Protein AF-A0A7V9J0L8-F1 (afdb_monomer_lite)

Sequence (103 aa):
MTGQASPHPMVMMTSLAPRISCVHGLGDFAPEEAEARLEAWCATGGDGIVGEWSRAELEEHVRDEHSTFTWLLEPMIRRAGFDIDDAVYSDDGVFARYVLRAV

Radius of gyration: 15.26 Å; chains: 1; bounding box: 34×38×38 Å

Structure (mmCIF, N/CA/C/O backbone):
data_AF-A0A7V9J0L8-F1
#
_entry.id   AF-A0A7V9J0L8-F1
#
loop_
_atom_site.group_PDB
_atom_site.id
_atom_site.type_symbol
_atom_site.label_atom_id
_atom_site.label_alt_id
_atom_site.label_comp_id
_atom_site.label_asym_id
_atom_site.label_entity_id
_atom_site.label_seq_id
_atom_site.pdbx_PDB_ins_code
_atom_site.Cartn_x
_atom_site.Cartn_y
_atom_site.Cartn_z
_atom_site.occupancy
_atom_site.B_iso_or_equiv
_atom_site.auth_seq_id
_atom_site.auth_comp_id
_atom_site.auth_asym_id
_atom_site.auth_atom_id
_atom_site.pdbx_PDB_model_num
ATOM 1 N N . MET A 1 1 ? 2.268 29.769 -16.333 1.00 32.91 1 MET A N 1
ATOM 2 C CA . MET A 1 1 ? 1.469 28.612 -16.779 1.00 32.91 1 MET A CA 1
ATOM 3 C C . MET A 1 1 ? 1.200 27.780 -15.547 1.00 32.91 1 MET A C 1
ATOM 5 O O . MET A 1 1 ? 2.124 27.208 -14.993 1.00 32.91 1 MET A O 1
ATOM 9 N N . THR A 1 2 ? -0.015 27.881 -15.026 1.00 35.31 2 THR A N 1
ATOM 10 C CA . THR A 1 2 ? -0.480 27.182 -13.826 1.00 35.31 2 THR A CA 1
ATOM 11 C C . THR A 1 2 ? -0.611 25.698 -14.150 1.00 35.31 2 THR A C 1
ATOM 13 O O . THR A 1 2 ? -1.537 25.312 -14.859 1.00 35.31 2 THR A O 1
ATOM 16 N N . GLY A 1 3 ? 0.349 24.891 -13.694 1.00 30.56 3 GLY A N 1
ATOM 17 C CA . GLY A 1 3 ? 0.267 23.435 -13.757 1.00 30.56 3 GLY A CA 1
ATOM 18 C C . GLY A 1 3 ? -0.862 22.971 -12.847 1.00 30.56 3 GLY A C 1
ATOM 19 O O . GLY A 1 3 ? -0.816 23.167 -11.636 1.00 30.56 3 GLY A O 1
ATOM 20 N N . GLN A 1 4 ? -1.917 22.446 -13.454 1.00 29.94 4 GLN A N 1
ATOM 21 C CA . GLN A 1 4 ? -3.043 21.850 -12.760 1.00 29.94 4 GLN A CA 1
ATOM 22 C C . GLN A 1 4 ? -2.554 20.532 -12.156 1.00 29.94 4 GLN A C 1
ATOM 24 O O . GLN A 1 4 ? -2.256 19.596 -12.893 1.00 29.94 4 GLN A O 1
ATOM 29 N N . ALA A 1 5 ? -2.421 20.484 -10.828 1.00 33.59 5 ALA A N 1
ATOM 30 C CA . ALA A 1 5 ? -2.169 19.245 -10.106 1.00 33.59 5 ALA A CA 1
ATOM 31 C C . ALA A 1 5 ? -3.328 18.288 -10.405 1.00 33.59 5 ALA A C 1
ATOM 33 O O . ALA A 1 5 ? -4.480 18.542 -10.046 1.00 33.59 5 ALA A O 1
ATOM 34 N N . SER A 1 6 ? -3.028 17.239 -11.157 1.00 33.38 6 SER A N 1
ATOM 35 C CA . SER A 1 6 ? -3.976 16.185 -11.473 1.00 33.38 6 SER A CA 1
ATOM 36 C C . SER A 1 6 ? -4.210 15.350 -10.199 1.00 33.38 6 SER A C 1
ATOM 38 O O . SER A 1 6 ? -3.253 15.092 -9.464 1.00 33.38 6 SER A O 1
ATOM 40 N N . PRO A 1 7 ? -5.464 14.996 -9.853 1.00 39.88 7 PRO A N 1
ATOM 41 C CA . PRO A 1 7 ? -5.791 14.339 -8.592 1.00 39.88 7 PRO A CA 1
ATOM 42 C C . PRO A 1 7 ? -5.409 12.857 -8.687 1.00 39.88 7 PRO A C 1
ATOM 44 O O . PRO A 1 7 ? -6.231 11.999 -8.994 1.00 39.88 7 PRO A O 1
ATOM 47 N N . HIS A 1 8 ? -4.132 12.564 -8.480 1.00 45.12 8 HIS A N 1
ATOM 48 C CA . HIS A 1 8 ? -3.593 11.207 -8.412 1.00 45.12 8 HIS A CA 1
ATOM 49 C C . HIS A 1 8 ? -3.678 10.691 -6.963 1.00 45.12 8 HIS A C 1
ATOM 51 O O . HIS A 1 8 ? -3.787 11.522 -6.059 1.00 45.12 8 HIS A O 1
ATOM 57 N N . PRO A 1 9 ? -3.742 9.364 -6.715 1.00 45.12 9 PRO A N 1
ATOM 58 C CA . PRO A 1 9 ? -4.237 8.777 -5.466 1.00 45.12 9 PRO A CA 1
ATOM 59 C C . PRO A 1 9 ? -3.221 8.915 -4.325 1.00 45.12 9 PRO A C 1
ATOM 61 O O . PRO A 1 9 ? -2.623 7.961 -3.852 1.00 45.12 9 PRO A O 1
ATOM 64 N N . MET A 1 10 ? -3.053 10.145 -3.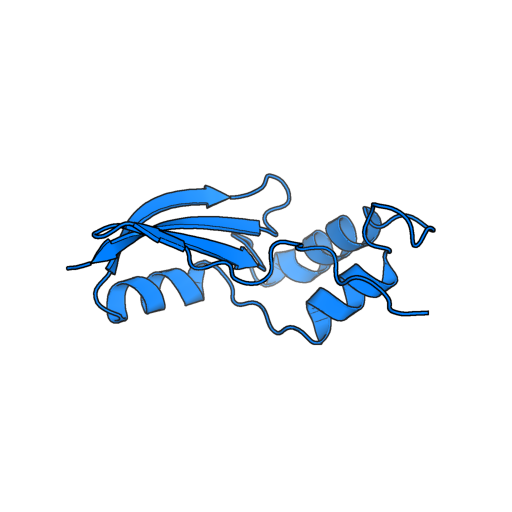879 1.00 46.00 10 MET A N 1
ATOM 65 C CA . MET A 1 10 ? -2.360 10.562 -2.680 1.00 46.00 10 MET A CA 1
ATOM 66 C C . MET A 1 10 ? -3.350 10.420 -1.527 1.00 46.00 10 MET A C 1
ATOM 68 O O . MET A 1 10 ? -4.394 11.065 -1.572 1.00 46.00 10 MET A O 1
ATOM 72 N N . VAL A 1 11 ? -3.058 9.534 -0.564 1.00 47.44 11 VAL A N 1
ATOM 73 C CA . VAL A 1 11 ? -3.800 9.254 0.690 1.00 47.44 11 VAL A CA 1
ATOM 74 C C . VAL A 1 11 ? -5.206 9.879 0.727 1.00 47.44 11 VAL A C 1
ATOM 76 O O . VAL A 1 11 ? -5.475 10.862 1.419 1.00 47.44 11 VAL A O 1
ATOM 79 N N . MET A 1 12 ? -6.129 9.329 -0.064 1.00 46.16 12 MET A N 1
ATOM 80 C CA . MET A 1 12 ? -7.507 9.821 -0.120 1.00 46.16 12 MET A CA 1
ATOM 81 C C . MET A 1 12 ? -8.319 9.101 0.952 1.00 46.16 12 MET A C 1
ATOM 83 O O . MET A 1 12 ? -8.855 8.019 0.717 1.00 46.16 12 MET A O 1
ATOM 87 N N . MET A 1 13 ? -8.420 9.704 2.136 1.00 49.06 13 MET A N 1
ATOM 88 C CA . MET A 1 13 ? -9.381 9.275 3.150 1.00 49.06 13 MET A CA 1
ATOM 89 C C . MET A 1 13 ? -10.757 9.855 2.824 1.00 49.06 13 MET A C 1
ATOM 91 O O . MET A 1 13 ? -11.031 11.022 3.096 1.00 49.06 13 MET A O 1
ATOM 95 N N . THR A 1 14 ? -11.642 9.040 2.248 1.00 49.59 14 THR A N 1
ATOM 96 C CA . THR A 1 14 ? -13.044 9.442 2.048 1.00 49.59 14 THR A CA 1
ATOM 97 C C . THR A 1 14 ? -13.897 8.867 3.175 1.00 49.59 14 THR A C 1
ATOM 99 O O . THR A 1 14 ? -13.958 7.649 3.353 1.00 49.59 14 THR A O 1
ATOM 102 N N . SER A 1 15 ? -14.535 9.748 3.950 1.00 42.44 15 SER A N 1
ATOM 103 C CA . SER A 1 15 ? -15.427 9.383 5.055 1.00 42.44 15 SER A CA 1
ATOM 104 C C . SER A 1 15 ? -16.861 9.203 4.556 1.00 42.44 15 SER A C 1
ATOM 106 O O . SER A 1 15 ? -17.476 10.141 4.051 1.00 42.44 15 SER A O 1
ATOM 108 N N . LEU A 1 16 ? -17.404 8.002 4.734 1.00 54.34 16 LEU A N 1
ATOM 109 C CA . LEU A 1 16 ? -18.828 7.693 4.632 1.00 54.34 16 LEU A CA 1
ATOM 110 C C . LEU A 1 16 ? -19.198 6.972 5.923 1.00 54.34 16 LEU A C 1
ATOM 112 O O . LEU A 1 16 ? -19.124 5.749 5.975 1.00 54.34 16 LEU A O 1
ATOM 116 N N . ALA A 1 17 ? -19.522 7.708 6.989 1.00 45.28 17 ALA A N 1
ATOM 117 C CA . ALA A 1 17 ? -19.799 7.124 8.305 1.00 45.28 17 ALA A CA 1
ATOM 118 C C . ALA A 1 17 ? -20.700 5.866 8.204 1.00 45.28 17 ALA A C 1
ATOM 120 O O . ALA A 1 17 ? -21.761 5.945 7.579 1.00 45.28 17 ALA A O 1
ATOM 121 N N . PRO A 1 18 ? -20.310 4.707 8.785 1.00 55.28 18 PRO A N 1
ATOM 122 C CA . PRO A 1 18 ? -19.173 4.454 9.687 1.00 55.28 18 PRO A CA 1
ATOM 123 C C . PRO A 1 18 ? -17.889 3.934 8.996 1.00 55.28 18 PRO A C 1
ATOM 125 O O . PRO A 1 18 ? -17.049 3.325 9.657 1.00 55.28 18 PRO A O 1
ATOM 128 N N . ARG A 1 19 ? -17.750 4.108 7.676 1.00 59.16 19 ARG A N 1
ATOM 129 C CA . ARG A 1 19 ? -16.689 3.520 6.848 1.00 59.16 19 ARG A CA 1
ATOM 130 C C . ARG A 1 19 ? -15.690 4.570 6.353 1.00 59.16 19 ARG A C 1
ATOM 132 O O . ARG A 1 19 ? -16.084 5.628 5.862 1.00 59.16 19 ARG A O 1
ATOM 139 N N . ILE A 1 20 ? -14.399 4.256 6.440 1.00 66.00 20 ILE A N 1
ATOM 140 C CA . ILE A 1 20 ? -13.319 5.041 5.822 1.00 66.00 20 ILE A CA 1
ATOM 141 C C . ILE A 1 20 ? -12.697 4.195 4.713 1.00 66.00 20 ILE A C 1
ATOM 143 O O . ILE A 1 20 ? -12.327 3.048 4.954 1.00 66.00 20 ILE A O 1
ATOM 147 N N . SER A 1 21 ? -12.578 4.759 3.510 1.00 47.56 21 SER A N 1
ATOM 148 C CA . SER A 1 21 ? -11.751 4.181 2.445 1.00 47.56 21 SER A CA 1
ATOM 149 C C . SER A 1 21 ? -10.371 4.829 2.484 1.00 47.56 21 SER A C 1
ATOM 151 O O . SER A 1 21 ? -10.297 6.055 2.492 1.00 47.56 21 SER A O 1
ATOM 153 N N . CYS A 1 22 ? -9.305 4.028 2.498 1.00 49.38 22 CYS A N 1
ATOM 154 C CA . CYS A 1 22 ? -7.916 4.498 2.444 1.00 49.38 22 CYS A CA 1
ATOM 155 C C . CYS A 1 22 ? -7.186 3.821 1.279 1.00 49.38 22 CYS A C 1
ATOM 157 O O . CYS A 1 22 ? -7.374 2.623 1.074 1.00 49.38 22 CYS A O 1
ATOM 159 N N . VAL A 1 23 ? -6.367 4.571 0.538 1.00 49.44 23 VAL A N 1
ATOM 160 C CA . VAL A 1 23 ? -5.418 4.051 -0.460 1.00 49.44 23 VAL A CA 1
ATOM 161 C C . VAL A 1 23 ? -4.021 4.383 0.049 1.00 49.44 23 VAL A C 1
ATOM 163 O O . VAL A 1 23 ? -3.743 5.554 0.303 1.00 49.44 23 VAL A O 1
ATOM 166 N N . HIS A 1 24 ? -3.182 3.371 0.259 1.00 57.94 24 HIS A N 1
ATOM 167 C CA . HIS A 1 24 ? -1.864 3.532 0.877 1.00 57.94 24 HIS A CA 1
ATOM 168 C C . HIS A 1 24 ? -0.804 2.633 0.213 1.00 57.94 24 HIS A C 1
ATOM 170 O O . HIS A 1 24 ? -1.118 1.508 -0.181 1.00 57.94 24 HIS A O 1
ATOM 176 N N . GLY A 1 25 ? 0.419 3.163 0.068 1.00 53.44 25 GLY A N 1
ATOM 177 C CA . GLY A 1 25 ? 1.538 2.601 -0.701 1.00 53.44 25 GLY A CA 1
ATOM 178 C C . GLY A 1 25 ? 2.554 1.755 0.087 1.00 53.44 25 GLY A C 1
ATOM 179 O O . GLY A 1 25 ? 2.662 1.865 1.306 1.00 53.44 25 GLY A O 1
ATOM 180 N N . LEU A 1 26 ? 3.317 0.958 -0.671 1.00 54.66 26 LEU A N 1
ATOM 181 C CA . LEU A 1 26 ? 4.170 -0.196 -0.331 1.00 54.66 26 LEU A CA 1
ATOM 182 C C . LEU A 1 26 ? 3.375 -1.356 0.290 1.00 54.66 26 LEU A C 1
ATOM 184 O O . LEU A 1 26 ? 3.060 -1.379 1.478 1.00 54.66 26 LEU A O 1
ATOM 188 N N . GLY A 1 27 ? 2.987 -2.304 -0.561 1.00 57.28 27 GLY A N 1
ATOM 189 C CA . GLY A 1 27 ? 2.065 -3.386 -0.233 1.00 57.28 27 GLY A CA 1
ATOM 190 C C . GLY A 1 27 ? 2.711 -4.605 0.431 1.00 57.28 27 GLY A C 1
ATOM 191 O O . GLY A 1 27 ? 3.707 -4.510 1.148 1.00 57.28 27 GLY A O 1
ATOM 192 N N . ASP A 1 28 ? 2.057 -5.752 0.251 1.00 67.44 28 ASP A N 1
ATOM 193 C CA . ASP A 1 28 ? 2.336 -7.009 0.950 1.00 67.44 28 ASP A CA 1
ATOM 194 C C . ASP A 1 28 ? 3.527 -7.747 0.322 1.00 67.44 28 ASP A C 1
ATOM 196 O O . ASP A 1 28 ? 3.388 -8.659 -0.499 1.00 67.44 28 ASP A O 1
ATOM 200 N N . PHE A 1 29 ? 4.729 -7.290 0.653 1.00 71.31 29 PHE A N 1
ATOM 201 C CA . PHE A 1 29 ? 5.963 -7.996 0.336 1.00 71.31 29 PHE A CA 1
ATOM 202 C C . PHE A 1 29 ? 6.957 -7.919 1.486 1.00 71.31 29 PHE A C 1
ATOM 204 O O . PHE A 1 29 ? 6.970 -6.973 2.282 1.00 71.31 29 PHE A O 1
ATOM 211 N N . ALA A 1 30 ? 7.784 -8.957 1.585 1.00 77.44 30 ALA A N 1
ATOM 212 C CA . ALA A 1 30 ? 8.797 -9.047 2.622 1.00 77.44 30 ALA A CA 1
ATOM 213 C C . ALA A 1 30 ? 9.940 -8.047 2.348 1.00 77.44 30 ALA A C 1
ATOM 215 O O . ALA A 1 30 ? 10.193 -7.715 1.185 1.00 77.44 30 ALA A O 1
ATOM 216 N N . PRO A 1 31 ? 10.660 -7.562 3.379 1.00 79.62 31 PRO A N 1
ATOM 217 C CA . PRO A 1 31 ? 11.775 -6.630 3.194 1.00 79.62 31 PRO A CA 1
ATOM 218 C C . PRO A 1 31 ? 12.833 -7.118 2.195 1.00 79.62 31 PRO A C 1
ATOM 220 O O . PRO A 1 31 ? 13.429 -6.313 1.487 1.00 79.62 31 PRO A O 1
ATOM 223 N N . GLU A 1 32 ? 13.040 -8.432 2.104 1.00 82.31 32 GLU A N 1
ATOM 224 C CA . GLU A 1 32 ? 13.988 -9.061 1.182 1.00 82.31 32 GLU A CA 1
ATOM 225 C C . GLU A 1 32 ? 13.548 -8.963 -0.289 1.00 82.31 32 GLU A C 1
ATOM 227 O O . GLU A 1 32 ? 14.377 -9.043 -1.191 1.00 82.31 32 GLU A O 1
ATOM 232 N N . GLU A 1 33 ? 12.252 -8.777 -0.544 1.00 79.50 33 GLU A N 1
ATOM 233 C CA . GLU A 1 33 ? 11.670 -8.647 -1.884 1.00 79.50 33 GLU A CA 1
ATOM 234 C C . GLU A 1 33 ? 11.573 -7.186 -2.340 1.00 79.50 33 GLU A C 1
ATOM 236 O O . GLU A 1 33 ? 11.305 -6.922 -3.515 1.00 79.50 33 GLU A O 1
ATOM 241 N N . ALA A 1 34 ? 11.792 -6.239 -1.421 1.00 80.88 34 ALA A N 1
ATOM 242 C CA . ALA A 1 34 ? 11.528 -4.825 -1.639 1.00 80.88 34 ALA A CA 1
ATOM 243 C C . ALA A 1 34 ? 12.296 -4.264 -2.834 1.00 80.88 34 ALA A C 1
ATOM 245 O O . ALA A 1 34 ? 11.696 -3.634 -3.696 1.00 80.88 34 ALA A O 1
ATOM 246 N N . GLU A 1 35 ? 13.597 -4.537 -2.930 1.00 83.06 35 GLU A N 1
ATOM 247 C CA . GLU A 1 35 ? 14.427 -4.046 -4.034 1.00 83.06 35 GLU A CA 1
ATOM 248 C C . GLU A 1 35 ? 13.895 -4.520 -5.394 1.00 83.06 35 GLU A C 1
ATOM 250 O O . GLU A 1 35 ? 13.685 -3.714 -6.297 1.00 83.06 35 GLU A O 1
ATOM 255 N N . ALA A 1 36 ? 13.594 -5.815 -5.520 1.00 83.56 36 ALA A N 1
ATOM 256 C CA . ALA A 1 36 ? 13.119 -6.396 -6.770 1.00 83.56 36 ALA A CA 1
ATOM 257 C C . ALA A 1 36 ? 11.729 -5.875 -7.172 1.00 83.56 36 ALA A C 1
ATOM 259 O O . A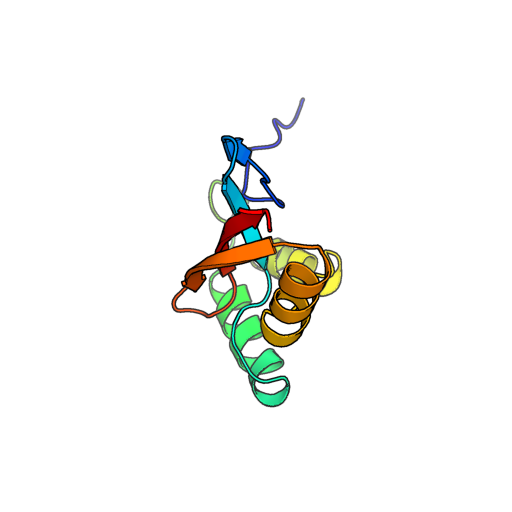LA A 1 36 ? 11.493 -5.597 -8.348 1.00 83.56 36 ALA A O 1
ATOM 260 N N . ARG A 1 37 ? 10.807 -5.735 -6.210 1.00 80.25 37 ARG A N 1
ATOM 261 C CA . ARG A 1 37 ? 9.438 -5.258 -6.470 1.00 80.25 37 ARG A CA 1
ATOM 262 C C . ARG A 1 37 ? 9.413 -3.772 -6.808 1.00 80.25 37 ARG A C 1
ATOM 264 O O . ARG A 1 37 ? 8.725 -3.374 -7.743 1.00 80.25 37 ARG A O 1
ATOM 271 N N . LEU A 1 38 ? 10.192 -2.970 -6.085 1.00 82.31 38 LEU A N 1
ATOM 272 C CA . LEU A 1 38 ? 10.310 -1.536 -6.331 1.00 82.31 38 LEU A CA 1
ATOM 273 C C . LEU A 1 38 ? 10.968 -1.257 -7.678 1.00 82.31 38 LEU A C 1
ATOM 275 O O . LEU A 1 38 ? 10.483 -0.410 -8.418 1.00 82.31 38 LEU A O 1
ATOM 279 N N . GLU A 1 39 ? 12.011 -2.004 -8.040 1.00 86.44 39 GLU A N 1
ATOM 280 C CA . GLU A 1 39 ? 12.624 -1.884 -9.363 1.00 86.44 39 GLU A CA 1
ATOM 281 C C . GLU A 1 39 ? 11.639 -2.261 -10.476 1.00 86.44 39 GLU A C 1
ATOM 283 O O . GLU A 1 39 ? 11.498 -1.522 -11.450 1.00 86.44 39 GLU A O 1
ATOM 288 N N . ALA A 1 40 ? 10.910 -3.373 -10.319 1.00 84.25 40 ALA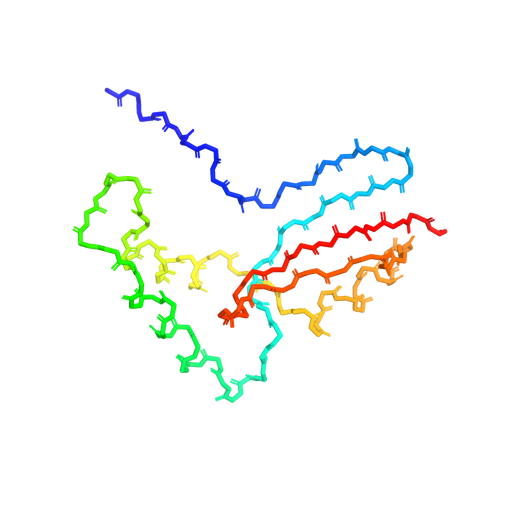 A N 1
ATOM 289 C CA . ALA A 1 40 ? 9.896 -3.790 -11.285 1.00 84.25 40 ALA A CA 1
ATOM 290 C C . ALA A 1 40 ? 8.798 -2.731 -11.457 1.00 84.25 40 ALA A C 1
ATOM 292 O O . ALA A 1 40 ? 8.360 -2.481 -12.578 1.00 84.25 40 ALA A O 1
ATOM 293 N N . TRP A 1 41 ? 8.395 -2.078 -10.365 1.00 79.88 41 TRP A N 1
ATOM 294 C CA . TRP A 1 41 ? 7.431 -0.985 -10.390 1.00 79.88 41 TRP A CA 1
ATOM 295 C C . TRP A 1 41 ? 7.989 0.269 -11.068 1.00 79.88 41 TRP A C 1
ATOM 297 O O . TRP A 1 41 ? 7.372 0.774 -12.004 1.00 79.88 41 TRP A O 1
ATOM 307 N N . CYS A 1 42 ? 9.186 0.730 -10.694 1.00 82.81 42 CYS A N 1
ATOM 308 C CA . CYS A 1 42 ? 9.848 1.874 -11.328 1.00 82.81 42 CYS A CA 1
ATOM 309 C C . CYS A 1 42 ? 10.061 1.656 -12.836 1.00 82.81 42 CYS A C 1
ATOM 311 O O . CYS A 1 42 ? 9.970 2.601 -13.619 1.00 82.81 42 CYS A O 1
ATOM 313 N N . ALA A 1 43 ? 10.289 0.412 -13.267 1.00 85.06 43 ALA A N 1
ATOM 314 C CA . ALA A 1 43 ? 10.408 0.041 -14.676 1.00 85.06 43 ALA A CA 1
ATOM 315 C C . ALA A 1 43 ? 9.091 0.135 -15.471 1.00 85.06 43 ALA A C 1
ATOM 317 O O . ALA A 1 43 ? 9.137 0.133 -16.700 1.00 85.06 43 ALA A O 1
ATOM 318 N N . THR A 1 44 ? 7.932 0.238 -14.806 1.00 79.94 44 THR A N 1
ATOM 319 C CA . THR A 1 44 ? 6.649 0.532 -15.472 1.00 79.94 44 THR A CA 1
ATOM 320 C C . THR A 1 44 ? 6.500 2.004 -15.850 1.00 79.94 44 THR A C 1
ATOM 322 O O . THR A 1 44 ? 5.645 2.337 -16.668 1.00 79.94 44 THR A O 1
ATOM 325 N N . GLY A 1 45 ? 7.330 2.881 -15.276 1.00 73.94 45 GLY A N 1
ATOM 326 C CA . GLY A 1 45 ? 7.305 4.303 -15.578 1.00 73.94 45 GLY A CA 1
ATOM 327 C C . GLY A 1 45 ? 7.762 4.570 -17.008 1.00 73.94 45 GLY A C 1
ATOM 328 O O . GLY A 1 45 ? 8.838 4.134 -17.416 1.00 73.94 45 GLY A O 1
ATOM 329 N N . GLY A 1 46 ? 6.942 5.292 -17.769 1.00 68.06 46 GLY A N 1
ATOM 330 C CA . GLY A 1 46 ? 7.252 5.657 -19.150 1.00 68.06 46 GLY A CA 1
ATOM 331 C C . GLY A 1 46 ? 8.311 6.763 -19.258 1.00 68.06 46 GLY A C 1
ATOM 332 O O . GLY A 1 46 ? 8.687 7.404 -18.277 1.00 68.06 46 GLY A O 1
ATOM 333 N N . ASP A 1 47 ? 8.756 7.045 -20.485 1.00 59.62 47 ASP A N 1
ATOM 334 C CA . ASP A 1 47 ? 9.735 8.109 -20.779 1.00 59.62 47 ASP A CA 1
ATOM 335 C C . ASP A 1 47 ? 9.108 9.526 -20.854 1.00 59.62 47 ASP A C 1
ATOM 337 O O . ASP A 1 47 ? 9.795 10.503 -21.164 1.00 59.62 47 ASP A O 1
ATOM 341 N N . GLY A 1 48 ? 7.791 9.662 -20.646 1.00 53.16 48 GLY A N 1
ATOM 342 C CA . GLY A 1 48 ? 7.026 10.885 -20.925 1.00 53.16 48 GLY A CA 1
ATOM 343 C C . GLY A 1 48 ? 6.298 11.476 -19.714 1.00 53.16 48 GLY A C 1
ATOM 344 O O . GLY A 1 48 ? 5.903 10.760 -18.810 1.00 53.16 48 GLY A O 1
ATOM 345 N N . ILE A 1 49 ? 6.066 12.797 -19.744 1.00 49.81 49 ILE A N 1
ATOM 346 C CA . ILE A 1 49 ? 5.405 13.594 -18.681 1.00 49.81 49 ILE A CA 1
ATOM 347 C C . ILE A 1 49 ? 3.863 13.639 -18.853 1.00 49.81 49 ILE A C 1
ATOM 349 O O . ILE A 1 49 ? 3.149 14.301 -18.103 1.00 49.81 49 ILE A O 1
ATOM 353 N N . VAL A 1 50 ? 3.298 12.975 -19.872 1.00 38.97 50 VAL A N 1
ATOM 354 C CA . VAL A 1 50 ? 1.866 13.106 -20.205 1.00 38.97 50 VAL A CA 1
ATOM 355 C C . VAL A 1 50 ? 1.110 11.808 -19.936 1.00 38.97 50 VAL A C 1
ATOM 357 O O . VAL A 1 50 ? 1.074 10.920 -20.779 1.00 38.97 50 VAL A O 1
ATOM 360 N N . GLY A 1 51 ? 0.436 11.754 -18.785 1.00 52.25 51 GLY A N 1
ATOM 361 C CA . GLY A 1 51 ? -0.623 10.786 -18.464 1.00 52.25 51 GLY A CA 1
ATOM 362 C C . GLY A 1 51 ? -0.191 9.538 -17.687 1.00 52.25 51 GLY A C 1
ATOM 363 O O . GLY A 1 51 ?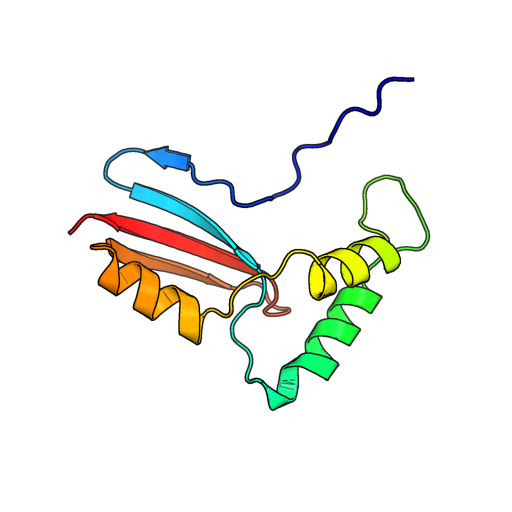 -1.028 8.952 -17.006 1.00 52.25 51 GLY A O 1
ATOM 364 N N . GLU A 1 52 ? 1.091 9.183 -17.723 1.00 64.25 52 GLU A N 1
ATOM 365 C CA . GLU A 1 52 ? 1.697 8.074 -16.976 1.00 64.25 52 GLU A CA 1
ATOM 366 C C . GLU A 1 52 ? 2.869 8.627 -16.151 1.00 64.25 52 GLU A C 1
ATOM 368 O O . GLU A 1 52 ? 3.509 9.590 -16.574 1.00 64.25 52 GLU A O 1
ATOM 373 N N . TRP A 1 53 ? 3.109 8.080 -14.954 1.00 67.19 53 TRP A N 1
ATOM 374 C CA . TRP A 1 53 ? 4.238 8.497 -14.115 1.00 67.19 53 TRP A CA 1
ATOM 375 C C . TRP A 1 53 ? 5.537 8.136 -14.833 1.00 67.19 53 TRP A C 1
ATOM 377 O O . TRP A 1 53 ? 5.689 7.012 -15.318 1.00 67.19 53 TRP A O 1
ATOM 387 N N . SER A 1 54 ? 6.484 9.064 -14.887 1.00 82.19 54 SER A N 1
ATOM 388 C CA . SER A 1 54 ? 7.829 8.746 -15.345 1.00 82.19 54 SER A CA 1
ATOM 389 C C . SER A 1 54 ? 8.544 7.869 -14.322 1.00 82.19 54 SER A C 1
ATOM 391 O O . SER A 1 54 ? 8.272 7.940 -13.121 1.00 82.19 54 SER A O 1
ATOM 393 N N . ARG A 1 55 ? 9.524 7.076 -14.767 1.00 83.88 55 ARG A N 1
ATOM 394 C CA . ARG A 1 55 ? 10.375 6.306 -13.843 1.00 83.88 55 ARG A CA 1
ATOM 395 C C . ARG A 1 55 ? 10.974 7.186 -12.737 1.00 83.88 55 ARG A C 1
ATOM 397 O O . ARG A 1 55 ? 11.037 6.760 -11.590 1.00 83.88 55 ARG A O 1
ATOM 404 N N . ALA A 1 56 ? 11.390 8.407 -13.073 1.00 81.38 56 ALA A N 1
ATOM 405 C CA . ALA A 1 56 ? 11.971 9.343 -12.113 1.00 81.38 56 ALA A CA 1
ATOM 406 C C . ALA A 1 56 ? 10.974 9.753 -11.017 1.00 81.38 56 ALA A C 1
ATOM 408 O O . ALA A 1 56 ? 11.351 9.808 -9.850 1.00 81.38 56 ALA A O 1
ATOM 409 N N . GLU A 1 57 ? 9.709 9.984 -11.375 1.00 80.69 57 GLU A N 1
ATOM 410 C CA . GLU A 1 57 ? 8.642 10.292 -10.413 1.00 80.69 57 GLU A CA 1
ATOM 411 C C . GLU A 1 57 ? 8.305 9.076 -9.538 1.00 80.69 57 GLU A C 1
ATOM 413 O O . GLU A 1 57 ? 8.058 9.229 -8.345 1.00 80.69 57 GLU A O 1
ATOM 418 N N . LEU A 1 58 ? 8.351 7.855 -10.088 1.00 79.38 58 LEU A N 1
ATOM 419 C CA . LEU A 1 58 ? 8.188 6.628 -9.297 1.00 79.38 58 LEU A CA 1
ATOM 420 C C . LEU A 1 58 ? 9.346 6.440 -8.302 1.00 79.38 58 LEU A C 1
ATOM 422 O O . LEU A 1 58 ? 9.118 6.133 -7.134 1.00 79.38 58 LEU A O 1
ATOM 426 N N . GLU A 1 59 ? 10.590 6.676 -8.727 1.00 82.94 59 GLU A N 1
ATOM 427 C CA . GLU A 1 59 ? 11.767 6.611 -7.852 1.00 82.94 59 GLU A CA 1
ATOM 428 C C . GLU A 1 59 ? 11.748 7.688 -6.753 1.00 82.94 59 GLU A C 1
ATOM 430 O O . GLU A 1 59 ? 12.132 7.404 -5.616 1.00 82.94 59 GLU A O 1
ATOM 435 N N . GLU A 1 60 ? 11.308 8.910 -7.075 1.00 81.31 60 GLU A N 1
ATOM 436 C CA . GLU A 1 60 ? 11.060 9.981 -6.098 1.00 81.31 60 GLU A CA 1
ATOM 437 C C . GLU A 1 60 ? 9.998 9.547 -5.083 1.00 81.31 60 GLU A C 1
ATOM 439 O O . GLU A 1 60 ? 10.233 9.620 -3.878 1.00 81.31 60 GLU A O 1
ATOM 444 N N . HIS A 1 61 ? 8.887 8.974 -5.548 1.00 77.19 61 HIS A N 1
ATOM 445 C CA . HIS A 1 61 ? 7.818 8.490 -4.679 1.00 77.19 61 HIS A CA 1
ATOM 446 C C . HIS A 1 61 ? 8.301 7.432 -3.674 1.00 77.19 61 HIS A C 1
ATOM 448 O O . HIS A 1 61 ? 7.998 7.519 -2.483 1.00 77.19 61 HIS A O 1
ATOM 454 N N . VAL A 1 62 ? 9.098 6.449 -4.118 1.00 77.50 62 VAL A N 1
ATOM 455 C CA . VAL A 1 62 ? 9.681 5.437 -3.214 1.00 77.50 62 VAL A CA 1
ATOM 456 C C . VAL A 1 62 ? 10.592 6.081 -2.168 1.00 77.50 62 VAL A C 1
ATOM 458 O O . VAL A 1 62 ? 10.575 5.687 -0.999 1.00 77.50 62 VAL A O 1
ATOM 461 N N . ARG A 1 63 ? 11.430 7.033 -2.586 1.00 79.56 63 ARG A N 1
ATOM 462 C CA . ARG A 1 63 ? 12.510 7.570 -1.753 1.00 79.56 63 ARG A CA 1
ATOM 463 C C . ARG A 1 63 ? 12.018 8.608 -0.749 1.00 79.56 63 ARG A C 1
ATOM 465 O O . ARG A 1 63 ? 12.446 8.579 0.405 1.00 79.56 63 ARG A O 1
ATOM 472 N N . ASP A 1 64 ? 11.129 9.489 -1.195 1.00 72.38 64 ASP A N 1
ATOM 473 C CA . ASP A 1 64 ? 10.868 10.770 -0.540 1.00 72.38 64 ASP A CA 1
ATOM 474 C C . ASP A 1 64 ? 9.461 10.848 0.086 1.00 72.38 64 ASP A C 1
ATOM 476 O O . ASP A 1 64 ? 9.259 11.595 1.045 1.00 72.38 64 ASP A O 1
ATOM 480 N N . GLU A 1 65 ? 8.499 10.028 -0.358 1.00 68.31 65 GLU A N 1
ATOM 481 C CA . GLU A 1 65 ? 7.116 10.064 0.158 1.00 68.31 65 GLU A CA 1
ATOM 482 C C . GLU A 1 65 ? 6.832 9.061 1.297 1.00 68.31 65 GLU A C 1
ATOM 484 O O . GLU A 1 65 ? 5.705 8.974 1.779 1.00 68.31 65 GLU A O 1
ATOM 489 N N . HIS A 1 66 ? 7.857 8.347 1.782 1.00 68.06 66 HIS A N 1
ATOM 490 C CA . HIS A 1 66 ? 7.851 7.483 2.981 1.00 68.06 66 HIS A CA 1
ATOM 491 C C . HIS A 1 66 ? 6.538 6.714 3.242 1.00 68.06 66 HIS A C 1
ATOM 493 O O . HIS A 1 66 ? 6.003 6.689 4.357 1.00 68.06 66 HIS A O 1
ATOM 499 N N . SER A 1 67 ? 6.035 6.040 2.208 1.00 70.88 67 SER A N 1
ATOM 500 C CA . SER A 1 67 ? 4.900 5.129 2.330 1.00 70.88 67 SER A CA 1
ATOM 501 C C . SER A 1 67 ? 5.210 3.965 3.296 1.00 70.88 67 SER A C 1
ATOM 503 O O . SER A 1 67 ? 6.343 3.513 3.437 1.00 70.88 67 SER A O 1
ATOM 505 N N . THR A 1 68 ? 4.198 3.508 4.036 1.00 75.31 68 THR A N 1
ATOM 506 C CA . THR A 1 68 ? 4.297 2.471 5.092 1.00 75.31 68 THR A CA 1
ATOM 507 C C . THR A 1 68 ? 3.842 1.080 4.634 1.00 75.31 68 THR A C 1
ATOM 509 O O . THR A 1 68 ? 2.777 0.952 4.053 1.00 75.31 68 THR A O 1
ATOM 512 N N . PHE A 1 69 ? 4.560 0.021 5.010 1.00 81.75 69 PHE A N 1
ATOM 513 C CA . PHE A 1 69 ? 4.169 -1.356 4.684 1.00 81.75 69 PHE A CA 1
ATOM 514 C C . PHE A 1 69 ? 2.866 -1.820 5.346 1.00 81.75 69 PHE A C 1
ATOM 516 O O . PHE A 1 69 ? 2.582 -1.463 6.491 1.00 81.75 69 PHE A O 1
ATOM 523 N N . THR A 1 70 ? 2.124 -2.708 4.682 1.00 84.06 70 THR A N 1
ATOM 524 C CA . THR A 1 70 ? 0.857 -3.289 5.179 1.00 84.06 70 THR A CA 1
ATOM 525 C C . THR A 1 70 ? 1.020 -3.970 6.539 1.00 84.06 70 THR A C 1
ATOM 527 O O . THR A 1 70 ? 0.241 -3.722 7.460 1.00 84.06 70 THR A O 1
ATOM 530 N N . TRP A 1 71 ? 2.098 -4.732 6.728 1.00 84.50 71 TRP A N 1
ATOM 531 C CA . TRP A 1 71 ? 2.407 -5.416 7.986 1.00 84.50 71 TRP A CA 1
ATOM 532 C C . TRP A 1 71 ? 2.730 -4.462 9.151 1.00 84.50 71 TRP A C 1
ATOM 534 O O . TRP A 1 71 ? 2.615 -4.865 10.308 1.00 84.50 71 TRP A O 1
ATOM 544 N N . LEU A 1 72 ? 3.074 -3.196 8.881 1.00 87.00 72 LEU A N 1
ATOM 545 C CA . LEU A 1 72 ? 3.150 -2.131 9.896 1.00 87.00 72 LEU A CA 1
ATOM 546 C C . LEU A 1 72 ? 1.826 -1.381 10.038 1.00 87.00 72 LEU A C 1
ATOM 548 O O . LEU A 1 72 ? 1.379 -1.104 11.154 1.00 87.00 72 LEU A O 1
ATOM 552 N N . LEU A 1 73 ? 1.201 -1.054 8.910 1.00 87.62 73 LEU A N 1
ATOM 553 C CA . LEU A 1 73 ? 0.015 -0.216 8.849 1.00 87.62 73 LEU A CA 1
ATOM 554 C C . LEU A 1 73 ? -1.201 -0.897 9.477 1.00 87.62 73 LEU A C 1
ATOM 556 O O . LEU A 1 73 ? -1.922 -0.272 10.250 1.00 87.62 73 LEU A O 1
ATOM 560 N N . GLU A 1 74 ? -1.450 -2.170 9.184 1.00 90.88 74 GLU A N 1
ATOM 561 C CA . GLU A 1 74 ? -2.651 -2.850 9.668 1.00 90.88 74 GLU A CA 1
ATOM 562 C C . GLU A 1 74 ? -2.695 -2.997 11.199 1.00 90.88 74 GLU A C 1
ATOM 564 O O . GLU A 1 74 ? -3.752 -2.752 11.793 1.00 90.88 74 GLU A O 1
ATOM 569 N N . PRO A 1 75 ? -1.592 -3.336 11.898 1.00 91.94 75 PRO A N 1
ATOM 570 C CA . PRO A 1 75 ? -1.547 -3.224 13.353 1.00 91.94 75 PRO A CA 1
ATOM 571 C C . PRO A 1 75 ? -1.826 -1.803 13.864 1.00 91.94 75 PRO A C 1
ATOM 573 O O . PRO A 1 75 ? -2.512 -1.647 14.877 1.00 91.94 75 PRO A O 1
ATOM 576 N N . MET A 1 76 ? -1.332 -0.766 13.176 1.00 91.62 76 MET A N 1
ATOM 577 C CA . MET A 1 76 ? -1.597 0.631 13.546 1.00 91.62 76 MET A CA 1
ATOM 578 C C . MET A 1 76 ? -3.075 1.000 13.374 1.00 91.62 76 MET A C 1
ATOM 580 O O . MET A 1 76 ? -3.640 1.625 14.271 1.00 91.62 76 MET A O 1
ATOM 584 N N . ILE A 1 77 ? -3.715 0.565 12.284 1.00 90.81 77 ILE A N 1
ATOM 585 C CA . ILE A 1 77 ? -5.155 0.736 12.033 1.00 90.81 77 ILE A CA 1
ATOM 586 C C . ILE A 1 77 ? -5.967 0.132 13.181 1.00 90.81 77 ILE A C 1
ATOM 588 O O . ILE A 1 77 ? -6.802 0.815 13.777 1.00 90.81 77 ILE A O 1
ATOM 592 N N . ARG A 1 78 ? -5.669 -1.120 13.552 1.00 93.75 78 ARG A N 1
ATOM 593 C CA . ARG A 1 78 ? -6.354 -1.806 14.658 1.00 93.75 78 ARG A CA 1
ATOM 594 C C . ARG A 1 78 ? -6.154 -1.085 15.987 1.00 93.75 78 ARG A C 1
ATOM 596 O O . ARG A 1 78 ? -7.104 -0.870 16.734 1.00 93.75 78 ARG A O 1
ATOM 603 N N . ARG A 1 79 ? -4.928 -0.637 16.267 1.00 93.75 79 ARG A N 1
ATOM 604 C CA . ARG A 1 79 ? -4.613 0.144 17.473 1.00 93.75 79 ARG A CA 1
ATOM 605 C C . ARG A 1 79 ? -5.326 1.500 17.512 1.00 93.75 79 ARG A C 1
ATOM 607 O O . ARG A 1 79 ? -5.588 1.999 18.603 1.00 93.75 79 ARG A O 1
ATOM 614 N N . ALA A 1 80 ? -5.641 2.083 16.358 1.00 93.00 80 ALA A N 1
ATOM 615 C CA . ALA A 1 80 ? -6.365 3.345 16.247 1.00 93.00 80 ALA A CA 1
ATOM 616 C C . ALA A 1 80 ? -7.888 3.216 16.464 1.00 93.00 80 ALA A C 1
ATOM 618 O O . ALA A 1 80 ? -8.583 4.226 16.390 1.00 93.00 80 ALA A O 1
ATOM 619 N N . GLY A 1 81 ? -8.406 2.015 16.758 1.00 93.44 81 GLY A N 1
ATOM 620 C CA . GLY A 1 81 ? -9.835 1.792 17.009 1.00 93.44 81 GLY A CA 1
ATOM 621 C C . GLY A 1 81 ? -10.639 1.490 15.746 1.00 93.44 81 GLY A C 1
ATOM 622 O O . GLY A 1 81 ? -11.822 1.804 15.676 1.00 93.44 81 GLY A O 1
ATOM 623 N N . PHE A 1 82 ? -10.001 0.906 14.731 1.00 94.50 82 PHE A N 1
ATOM 624 C CA . PHE A 1 82 ? -10.676 0.477 13.512 1.00 94.50 82 PHE A CA 1
ATOM 625 C C . PHE A 1 82 ? -10.511 -1.021 13.283 1.00 94.50 82 PHE A C 1
ATOM 627 O O . PHE A 1 82 ? -9.440 -1.583 13.484 1.00 94.50 82 PHE A O 1
ATOM 634 N N . ASP A 1 83 ? -11.561 -1.646 12.777 1.00 94.88 83 ASP A N 1
ATOM 635 C CA . ASP A 1 83 ? -11.495 -2.948 12.131 1.00 94.88 83 ASP A CA 1
ATOM 636 C C . ASP A 1 83 ? -11.256 -2.775 10.628 1.00 94.88 83 ASP A C 1
ATOM 638 O O . ASP A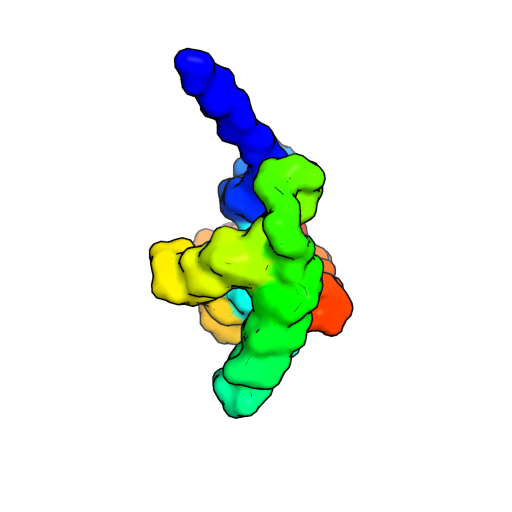 1 83 ? -11.703 -1.795 10.023 1.00 94.88 83 ASP A O 1
ATOM 642 N N . ILE A 1 84 ? -10.588 -3.755 10.019 1.00 92.56 84 ILE A N 1
ATOM 643 C CA . ILE A 1 84 ? -10.433 -3.853 8.563 1.00 92.56 84 ILE A CA 1
ATOM 644 C C . ILE A 1 84 ? -11.540 -4.778 8.056 1.00 92.56 84 ILE A C 1
ATOM 646 O O . ILE A 1 84 ? -11.470 -5.989 8.249 1.00 92.56 84 ILE A O 1
ATOM 650 N N . ASP A 1 85 ? -12.571 -4.203 7.436 1.00 94.69 85 ASP A N 1
ATOM 651 C CA . ASP A 1 85 ? -13.688 -4.965 6.863 1.00 94.69 85 ASP A CA 1
ATOM 652 C C . ASP A 1 85 ? -13.331 -5.533 5.471 1.00 94.69 85 ASP A C 1
ATOM 654 O O . ASP A 1 85 ? -13.839 -6.587 5.099 1.00 94.69 85 ASP A O 1
ATOM 658 N N . ASP A 1 86 ? -12.498 -4.829 4.693 1.00 92.25 86 ASP A N 1
ATOM 659 C CA . ASP A 1 86 ? -12.010 -5.249 3.367 1.00 92.25 86 ASP A CA 1
ATOM 660 C C . ASP A 1 86 ? -10.604 -4.685 3.109 1.00 92.25 86 ASP A C 1
ATOM 662 O O . ASP A 1 86 ? -10.295 -3.565 3.534 1.00 92.25 86 ASP A O 1
ATOM 666 N N . ALA A 1 87 ? -9.779 -5.445 2.391 1.00 90.50 87 ALA A N 1
ATOM 667 C CA . ALA A 1 87 ? -8.446 -5.050 1.951 1.00 90.50 87 ALA A CA 1
ATOM 668 C C . ALA A 1 87 ? -8.183 -5.609 0.547 1.00 90.50 87 ALA A C 1
ATO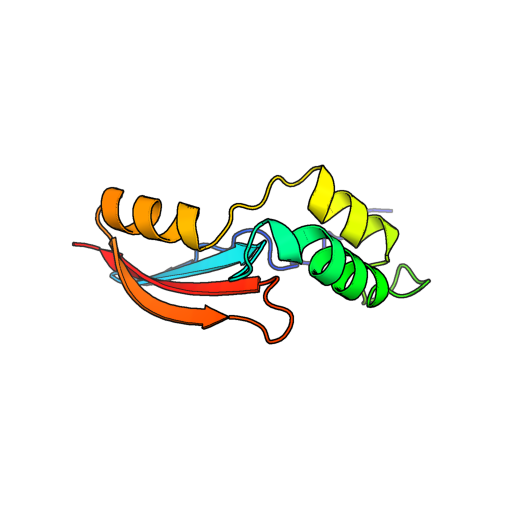M 670 O O . ALA A 1 87 ? -8.291 -6.812 0.314 1.00 90.50 87 ALA A O 1
ATOM 671 N N . VAL A 1 88 ? -7.836 -4.729 -0.392 1.00 87.19 88 VAL A N 1
ATOM 672 C CA . VAL A 1 88 ? -7.480 -5.090 -1.767 1.00 87.19 88 VAL A CA 1
ATOM 673 C C . VAL A 1 88 ? -6.060 -4.642 -2.042 1.00 87.19 88 VAL A C 1
ATOM 675 O O . VAL A 1 88 ? -5.749 -3.462 -1.899 1.00 87.19 88 VAL A O 1
ATOM 678 N N . TYR A 1 89 ? -5.230 -5.579 -2.480 1.00 83.31 89 TYR A N 1
ATOM 679 C CA . TYR A 1 89 ? -3.841 -5.342 -2.846 1.00 83.31 89 TYR A CA 1
ATOM 680 C C . TYR A 1 89 ? -3.711 -5.427 -4.366 1.00 83.31 89 TYR A C 1
ATOM 682 O O . TYR A 1 89 ? -4.369 -6.240 -5.013 1.00 83.31 89 TYR A O 1
ATOM 690 N N . SER A 1 90 ? -2.907 -4.536 -4.929 1.00 78.31 90 SER A N 1
ATOM 691 C CA . SER A 1 90 ? -2.512 -4.570 -6.341 1.00 78.31 90 SER A CA 1
ATOM 692 C C . SER A 1 90 ? -1.627 -5.782 -6.638 1.00 78.31 90 SER A C 1
ATOM 694 O O . SER A 1 90 ? -0.946 -6.285 -5.745 1.00 78.31 90 SER A O 1
ATOM 696 N N . ASP A 1 91 ? -1.620 -6.233 -7.894 1.00 76.62 91 ASP A N 1
ATOM 697 C CA . ASP A 1 91 ? -0.852 -7.412 -8.323 1.00 76.62 91 ASP A CA 1
ATOM 698 C C . ASP A 1 91 ? 0.668 -7.222 -8.168 1.00 76.62 91 ASP A C 1
ATOM 700 O O . ASP A 1 91 ? 1.386 -8.173 -7.864 1.00 76.62 91 ASP A O 1
ATOM 704 N N . ASP A 1 92 ? 1.162 -5.991 -8.342 1.00 71.88 92 ASP A N 1
ATOM 705 C CA . ASP A 1 92 ? 2.563 -5.628 -8.082 1.00 71.88 92 ASP A CA 1
ATOM 706 C C . ASP A 1 92 ? 2.879 -5.518 -6.579 1.00 71.88 92 ASP A C 1
ATOM 708 O O . ASP A 1 92 ? 4.043 -5.494 -6.168 1.00 71.88 92 ASP A O 1
ATOM 712 N N . GLY A 1 93 ? 1.840 -5.510 -5.742 1.00 73.81 93 GLY A N 1
ATOM 713 C CA . GLY A 1 93 ? 1.941 -5.353 -4.307 1.00 73.81 93 GLY A CA 1
ATOM 714 C C . GLY A 1 93 ? 2.451 -3.977 -3.903 1.00 73.81 93 GLY A C 1
ATOM 715 O O . GLY A 1 93 ? 3.044 -3.881 -2.843 1.00 73.81 93 GLY A O 1
ATOM 716 N N . VAL A 1 94 ? 2.275 -2.918 -4.697 1.00 73.62 94 VAL A N 1
ATOM 717 C CA . VAL A 1 94 ? 2.719 -1.556 -4.344 1.00 73.62 94 VAL A CA 1
ATOM 718 C C . VAL A 1 94 ? 1.591 -0.743 -3.723 1.00 73.62 94 VAL A C 1
ATOM 720 O O . VAL A 1 94 ? 1.826 0.036 -2.805 1.00 73.62 94 VAL A O 1
ATOM 723 N N . PHE A 1 95 ? 0.356 -0.960 -4.158 1.00 77.75 95 PHE A N 1
ATOM 724 C CA . PHE A 1 95 ? -0.832 -0.282 -3.643 1.00 77.75 95 PHE A CA 1
ATOM 725 C C . PHE A 1 95 ? -1.745 -1.217 -2.854 1.00 77.75 95 PHE A C 1
ATOM 727 O O . PHE A 1 95 ? -2.005 -2.348 -3.274 1.00 77.75 95 PHE A O 1
ATOM 734 N N . ALA A 1 96 ? -2.309 -0.696 -1.765 1.00 81.94 96 ALA A N 1
ATOM 735 C CA . ALA A 1 96 ? -3.390 -1.321 -1.018 1.00 81.94 96 ALA A CA 1
ATOM 736 C C . ALA A 1 96 ? -4.569 -0.353 -0.836 1.00 81.94 96 ALA A C 1
ATOM 738 O O . ALA A 1 96 ? -4.386 0.850 -0.635 1.00 81.94 96 ALA A O 1
ATOM 739 N N . ARG A 1 97 ? -5.793 -0.886 -0.870 1.00 85.25 97 ARG A N 1
ATOM 740 C CA . ARG A 1 97 ? -7.035 -0.174 -0.559 1.00 85.25 97 ARG A CA 1
ATOM 741 C C . ARG A 1 97 ? -7.756 -0.864 0.589 1.00 85.25 97 ARG A C 1
ATOM 743 O O . ARG A 1 97 ? -8.073 -2.042 0.482 1.00 85.25 97 ARG A O 1
ATOM 750 N N . TYR A 1 98 ? -8.106 -0.109 1.625 1.00 86.81 98 TYR A N 1
ATOM 751 C CA . TYR A 1 98 ? -8.802 -0.623 2.806 1.00 86.81 98 TYR A CA 1
ATOM 752 C C . TYR A 1 98 ? -10.198 -0.029 2.955 1.00 86.81 98 TYR A C 1
ATOM 754 O O . TYR A 1 98 ? -10.401 1.156 2.685 1.00 86.81 98 TYR A O 1
ATOM 762 N N . VAL A 1 99 ? -11.135 -0.834 3.456 1.00 88.56 99 VAL A N 1
ATOM 763 C CA . VAL A 1 99 ? -12.410 -0.378 4.020 1.00 88.56 99 VAL A CA 1
ATOM 764 C C . VAL A 1 99 ? -12.360 -0.595 5.523 1.00 88.56 99 VAL A C 1
ATOM 766 O O . VAL A 1 99 ? -12.321 -1.729 5.997 1.00 88.56 99 VAL A O 1
ATOM 769 N N . LEU A 1 100 ? -12.362 0.504 6.268 1.00 91.56 100 LEU A N 1
ATOM 770 C CA . LEU A 1 100 ? -12.217 0.505 7.718 1.00 91.56 100 LEU A CA 1
ATOM 771 C C . LEU A 1 100 ? -13.545 0.810 8.392 1.00 91.56 100 LEU A C 1
ATOM 773 O O . LEU A 1 100 ? -14.288 1.664 7.911 1.00 91.56 100 LEU A O 1
ATOM 777 N N . ARG A 1 101 ? -13.814 0.171 9.528 1.00 92.06 101 ARG A N 1
ATOM 778 C CA . ARG A 1 101 ? -14.987 0.431 10.371 1.00 92.06 101 ARG A CA 1
ATOM 779 C C . ARG A 1 101 ? -14.538 0.794 11.779 1.00 92.06 101 ARG A C 1
ATOM 781 O O . ARG A 1 101 ? -13.739 0.074 12.360 1.00 92.06 101 ARG A O 1
ATOM 788 N N . ALA A 1 102 ? -15.053 1.892 12.326 1.00 91.56 102 ALA A N 1
ATOM 789 C CA . ALA A 1 102 ? -14.752 2.288 13.703 1.00 91.56 102 ALA A CA 1
ATOM 790 C C . ALA A 1 102 ? -15.311 1.271 14.720 1.00 91.56 102 ALA A C 1
ATOM 792 O O . ALA A 1 102 ? -16.405 0.730 14.511 1.00 91.56 102 ALA A O 1
ATOM 793 N N . VAL A 1 103 ? -14.558 1.038 15.799 1.00 85.94 103 VAL A N 1
ATOM 794 C CA . VAL A 1 103 ? -14.869 0.125 16.914 1.00 85.94 103 VAL A CA 1
ATOM 795 C C . VAL A 1 103 ? -14.912 0.889 18.231 1.00 85.94 103 VAL A C 1
ATOM 797 O O . VAL A 1 103 ? -14.021 1.737 18.457 1.00 85.94 103 VAL A O 1
#

pLDDT: mean 71.46, std 18.24, range [29.94, 94.88]

Foldseek 3Di:
DDDDDDPDQDFDFDDDPQKTKTKFWQFDDDPVCCVVLLVVVLVVADPDPPDGHHSVNSVCCVPPVPTDYPVVVQVVLVVVQKDFPDKDADPSRTMIMTIIGGD

Secondary structure (DSSP, 8-state):
---------SS--EEETTEEEEEEES-S--GGGHHHHHHHHHTT-BS-SSSS-BHHHHHHHHHHS-PPPHHHHHHHHHHTTEEEEEEEE-TTSSEEEEEEEE-